Protein AF-A0A0R2L9Q6-F1 (afdb_monomer_lite)

Organism: NCBI:txid348151

Secondary structure (DSSP, 8-state):
--HHHHHHHHHHHHHHHHHHHHHHTT-HHHHHHHHHHHHHHHHHHHHHHH--

Foldseek 3Di:
DDPLLVVLVVLLVCLVVQLVVCVVVVPPVSNVVSVVSNVVSVVSVVVVVVVD

Structure (mmCIF, N/CA/C/O backbone):
data_AF-A0A0R2L9Q6-F1
#
_entry.id   AF-A0A0R2L9Q6-F1
#
loop_
_atom_site.group_PDB
_atom_site.id
_atom_site.type_symbol
_atom_site.label_atom_id
_atom_site.label_alt_id
_atom_site.label_comp_id
_atom_site.label_asym_id
_atom_site.label_entity_id
_atom_site.label_seq_id
_atom_site.pdbx_PDB_ins_code
_atom_site.Cartn_x
_atom_site.Cartn_y
_atom_site.Cartn_z
_atom_site.occupancy
_atom_site.B_iso_or_equiv
_atom_site.auth_seq_id
_atom_site.auth_comp_id
_atom_site.auth_asym_id
_atom_site.auth_atom_id
_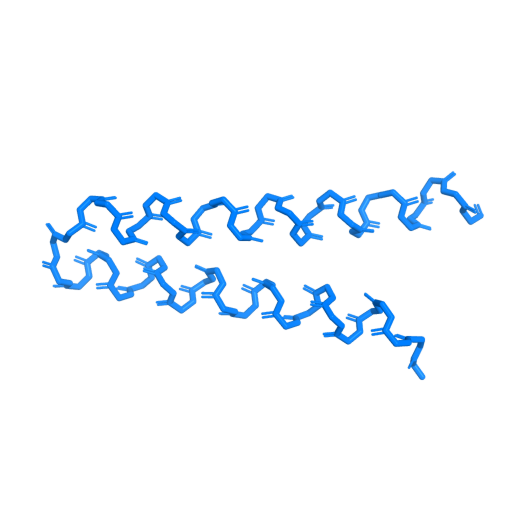atom_site.pdbx_PDB_model_num
ATOM 1 N N . MET A 1 1 ? -0.701 -1.162 19.754 1.00 51.88 1 MET A N 1
ATOM 2 C CA . MET A 1 1 ? -1.156 -0.941 18.363 1.00 51.88 1 MET A CA 1
ATOM 3 C C . MET A 1 1 ? -1.832 -2.212 17.896 1.00 51.88 1 MET A C 1
ATOM 5 O O . MET A 1 1 ? -1.157 -3.234 17.820 1.00 51.88 1 MET A O 1
ATOM 9 N N . ASP A 1 2 ? -3.142 -2.171 17.662 1.00 72.88 2 ASP A N 1
ATOM 10 C CA . ASP A 1 2 ? -3.911 -3.330 17.212 1.00 72.88 2 ASP A CA 1
ATOM 11 C C . ASP A 1 2 ? -3.270 -4.013 16.010 1.00 72.88 2 ASP A C 1
ATOM 13 O O . ASP A 1 2 ? -2.852 -3.348 15.062 1.00 72.88 2 ASP A O 1
ATOM 17 N N . LYS A 1 3 ? -3.232 -5.345 16.042 1.00 74.94 3 LYS A N 1
ATOM 18 C CA . LYS A 1 3 ? -2.638 -6.216 15.019 1.00 74.94 3 LYS A CA 1
ATOM 19 C C . LYS A 1 3 ? -2.996 -5.788 13.590 1.00 74.94 3 LYS A C 1
ATOM 21 O O . LYS A 1 3 ? -2.112 -5.624 12.758 1.00 74.94 3 LYS A O 1
ATOM 26 N N . ALA A 1 4 ? -4.259 -5.439 13.351 1.00 71.88 4 ALA A N 1
ATOM 27 C CA . ALA A 1 4 ? -4.698 -5.013 12.026 1.00 71.88 4 ALA A CA 1
ATOM 28 C C . ALA A 1 4 ? -4.272 -3.582 11.616 1.00 71.88 4 ALA A C 1
ATOM 30 O O . ALA A 1 4 ? -4.311 -3.270 10.431 1.00 71.88 4 ALA A O 1
ATOM 31 N N . LEU A 1 5 ? -3.787 -2.722 12.524 1.00 78.38 5 LEU A N 1
ATOM 32 C CA . LEU A 1 5 ? -3.133 -1.454 12.148 1.00 78.38 5 LEU A CA 1
ATOM 33 C C . LEU A 1 5 ? -1.745 -1.743 11.574 1.00 78.38 5 LEU A C 1
ATOM 35 O O . LEU A 1 5 ? -1.331 -1.134 10.593 1.00 78.38 5 LEU A O 1
ATOM 39 N N . LYS A 1 6 ? -1.047 -2.702 12.190 1.00 82.94 6 LYS A N 1
ATOM 40 C CA . LYS A 1 6 ? 0.275 -3.158 11.767 1.00 82.94 6 LYS A CA 1
ATOM 41 C C . LYS A 1 6 ? 0.198 -3.878 10.417 1.00 82.94 6 LYS A C 1
ATOM 43 O O . LYS A 1 6 ? 1.016 -3.588 9.552 1.00 82.94 6 LYS A O 1
ATOM 48 N N . ASP A 1 7 ? -0.825 -4.708 10.209 1.00 81.31 7 ASP A N 1
ATOM 49 C CA . ASP A 1 7 ? -1.085 -5.344 8.909 1.00 81.31 7 ASP A CA 1
ATOM 50 C C . ASP A 1 7 ? -1.430 -4.302 7.835 1.00 81.31 7 ASP A C 1
ATOM 52 O O . ASP A 1 7 ? -0.871 -4.330 6.743 1.00 81.31 7 ASP A O 1
ATOM 56 N N . THR A 1 8 ? -2.275 -3.318 8.160 1.00 83.56 8 THR A N 1
ATOM 57 C CA . THR A 1 8 ? -2.633 -2.220 7.243 1.00 83.56 8 THR A CA 1
ATOM 58 C C . THR A 1 8 ? -1.409 -1.415 6.802 1.00 83.56 8 THR A C 1
ATOM 60 O O . THR A 1 8 ? -1.224 -1.158 5.613 1.00 83.56 8 THR A O 1
ATOM 63 N N . LEU A 1 9 ? -0.539 -1.056 7.750 1.00 85.81 9 LEU A N 1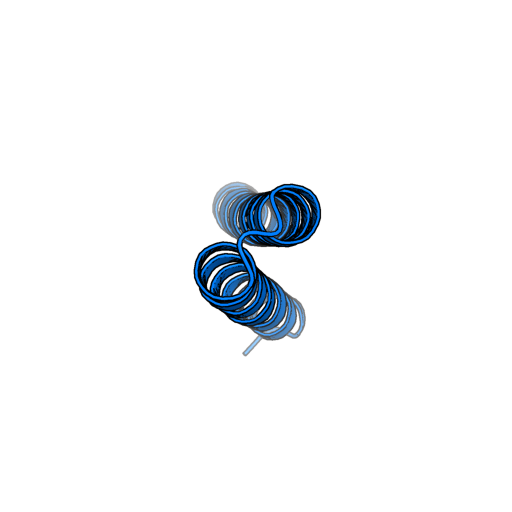
ATOM 64 C CA . LEU A 1 9 ? 0.731 -0.389 7.461 1.00 85.81 9 LEU A CA 1
ATOM 65 C C . LEU A 1 9 ? 1.675 -1.287 6.651 1.00 85.81 9 LEU A C 1
ATOM 67 O O . LEU A 1 9 ? 2.335 -0.797 5.738 1.00 85.81 9 LEU A O 1
ATOM 71 N N . GLY A 1 10 ? 1.702 -2.592 6.930 1.00 86.94 10 GLY A N 1
ATOM 72 C CA . GLY A 1 10 ? 2.464 -3.572 6.155 1.00 86.94 10 GLY A CA 1
ATOM 73 C C . GLY A 1 10 ? 2.035 -3.626 4.686 1.00 86.94 10 GLY A C 1
ATOM 74 O O . GLY A 1 10 ? 2.888 -3.550 3.803 1.00 86.94 10 GLY A O 1
ATOM 75 N N . PHE A 1 11 ? 0.728 -3.670 4.412 1.00 86.12 11 PHE A N 1
ATOM 76 C CA . PHE A 1 11 ? 0.191 -3.649 3.046 1.00 86.12 11 PHE A CA 1
ATOM 77 C C . PHE A 1 11 ? 0.468 -2.328 2.319 1.00 86.12 11 PHE A C 1
ATOM 79 O O . PHE A 1 11 ? 0.816 -2.345 1.139 1.00 86.12 11 PHE A O 1
ATOM 86 N N . LEU A 1 12 ? 0.381 -1.193 3.021 1.00 87.56 12 LEU A N 1
ATOM 87 C CA . LEU A 1 12 ? 0.708 0.125 2.465 1.00 87.56 12 LEU A CA 1
ATOM 88 C C . LEU A 1 12 ? 2.186 0.225 2.061 1.00 87.56 12 LEU A C 1
ATOM 90 O O . LEU A 1 12 ? 2.498 0.662 0.953 1.00 87.56 12 LEU A O 1
ATOM 94 N N . ILE A 1 13 ? 3.096 -0.219 2.930 1.00 90.12 13 ILE A N 1
ATOM 95 C CA . ILE A 1 13 ? 4.542 -0.196 2.667 1.00 90.12 13 ILE A CA 1
ATOM 96 C C . ILE A 1 13 ? 4.898 -1.162 1.529 1.00 90.12 13 ILE A C 1
ATOM 98 O O . ILE A 1 13 ? 5.632 -0.787 0.614 1.00 90.12 13 ILE A O 1
ATOM 102 N N . ALA A 1 14 ? 4.347 -2.379 1.542 1.00 86.81 14 ALA A N 1
ATOM 103 C CA . ALA A 1 14 ? 4.569 -3.363 0.485 1.00 86.81 14 ALA A CA 1
ATOM 104 C C . ALA A 1 14 ? 4.024 -2.888 -0.875 1.00 86.81 14 ALA A C 1
ATOM 106 O O . ALA A 1 14 ? 4.698 -3.038 -1.895 1.00 86.81 14 ALA A O 1
ATOM 107 N N . GLY A 1 15 ? 2.839 -2.268 -0.891 1.00 87.00 15 GLY A N 1
ATOM 108 C CA . GLY A 1 15 ? 2.229 -1.715 -2.100 1.00 87.00 15 GLY A CA 1
ATOM 109 C C . GLY A 1 15 ? 3.035 -0.562 -2.704 1.00 87.00 15 GLY A C 1
ATOM 110 O O . GLY A 1 15 ? 3.285 -0.554 -3.909 1.00 87.00 15 GLY A O 1
ATOM 111 N N . LEU A 1 16 ? 3.519 0.367 -1.871 1.00 87.81 16 LEU A N 1
ATOM 112 C CA . LEU A 1 16 ? 4.416 1.451 -2.296 1.00 87.81 16 LEU A CA 1
ATOM 113 C C . LEU A 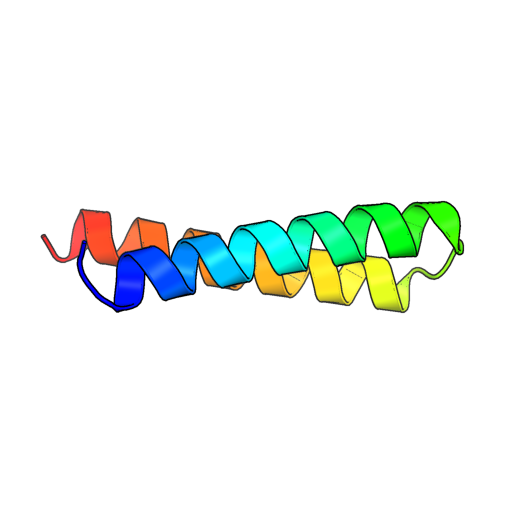1 16 ? 5.747 0.913 -2.835 1.00 87.81 16 LEU A C 1
ATOM 115 O O . LEU A 1 16 ? 6.212 1.367 -3.880 1.00 87.81 16 LEU A O 1
ATOM 119 N N . GLY A 1 17 ? 6.337 -0.079 -2.163 1.00 86.44 17 GLY A N 1
ATOM 120 C CA . GLY A 1 17 ? 7.578 -0.714 -2.609 1.00 86.44 17 GLY A CA 1
ATOM 121 C C . GLY A 1 17 ? 7.440 -1.375 -3.981 1.00 86.44 17 GLY A C 1
ATOM 122 O O . GLY A 1 17 ? 8.274 -1.156 -4.859 1.00 86.44 17 GLY A O 1
ATOM 123 N N . LEU A 1 18 ? 6.357 -2.125 -4.202 1.00 86.12 18 LEU A N 1
ATOM 124 C CA . LEU A 1 18 ? 6.074 -2.774 -5.486 1.00 86.12 18 LEU A CA 1
ATOM 125 C C . LEU A 1 18 ? 5.761 -1.780 -6.605 1.00 86.12 18 LEU A C 1
ATOM 127 O O . LEU A 1 18 ? 6.142 -2.020 -7.749 1.00 86.12 18 LEU A O 1
ATOM 131 N N . LEU A 1 19 ? 5.132 -0.648 -6.289 1.00 85.50 19 LEU A N 1
ATOM 132 C CA . LEU A 1 19 ? 4.915 0.431 -7.253 1.00 85.50 19 LEU A CA 1
ATOM 133 C C . LEU A 1 19 ? 6.224 1.073 -7.702 1.00 85.50 19 LEU A C 1
ATOM 135 O O . LEU A 1 19 ? 6.466 1.191 -8.902 1.00 85.50 19 LEU A O 1
ATOM 139 N N . ILE A 1 20 ? 7.083 1.442 -6.751 1.00 86.00 20 ILE A N 1
ATOM 140 C CA . ILE A 1 20 ? 8.396 2.029 -7.046 1.00 86.00 20 ILE A CA 1
ATOM 141 C C . ILE A 1 20 ? 9.242 1.035 -7.848 1.00 86.00 20 ILE A C 1
ATOM 143 O O . ILE A 1 20 ? 9.829 1.399 -8.869 1.00 86.00 20 ILE A O 1
ATOM 147 N N . PHE A 1 21 ? 9.249 -0.235 -7.437 1.00 87.00 21 PHE A N 1
ATOM 148 C CA . PHE A 1 21 ? 9.959 -1.294 -8.146 1.00 87.00 21 PHE A CA 1
ATOM 149 C C . PHE A 1 21 ? 9.390 -1.539 -9.551 1.00 87.00 21 PHE A C 1
ATOM 151 O O . PHE A 1 21 ? 10.157 -1.665 -10.499 1.00 87.00 21 PHE A O 1
ATOM 158 N N . GLY A 1 22 ? 8.066 -1.551 -9.722 1.00 83.69 22 GLY A N 1
ATOM 159 C CA . GLY A 1 22 ? 7.417 -1.728 -11.024 1.00 83.69 22 GLY A CA 1
ATOM 160 C C . GLY A 1 22 ? 7.726 -0.596 -12.006 1.00 83.69 22 GLY A C 1
ATOM 161 O O . GLY A 1 22 ? 7.993 -0.864 -13.178 1.00 83.69 22 GLY A O 1
ATOM 162 N N . ILE A 1 23 ? 7.766 0.652 -11.526 1.00 84.06 23 ILE A N 1
ATOM 163 C CA . ILE A 1 23 ? 8.173 1.820 -12.325 1.00 84.06 23 ILE A CA 1
ATOM 164 C C . ILE A 1 23 ? 9.648 1.699 -12.727 1.00 84.06 23 ILE A C 1
ATOM 166 O O . ILE A 1 23 ? 9.984 1.880 -13.899 1.00 84.06 23 ILE A O 1
ATOM 170 N N . TRP A 1 24 ? 10.521 1.345 -11.781 1.00 85.12 24 TRP A N 1
ATOM 171 C CA . TRP A 1 24 ? 11.956 1.187 -12.028 1.00 85.12 24 TRP A CA 1
ATOM 172 C C . TRP A 1 24 ? 12.264 0.037 -13.002 1.00 85.12 24 TRP A C 1
ATOM 174 O O . TRP A 1 24 ? 13.035 0.208 -13.944 1.00 85.12 24 TRP A O 1
ATOM 184 N N . ALA A 1 25 ? 11.598 -1.106 -12.837 1.00 85.12 25 ALA A N 1
ATOM 185 C CA . ALA A 1 25 ? 11.749 -2.290 -13.680 1.00 85.12 25 ALA A CA 1
ATOM 186 C C . ALA A 1 25 ? 10.963 -2.213 -15.006 1.00 85.12 25 ALA A C 1
ATOM 188 O O . ALA A 1 25 ? 11.013 -3.157 -15.795 1.00 85.12 25 ALA A O 1
ATOM 189 N N . ARG A 1 26 ? 10.208 -1.126 -15.253 1.00 82.25 26 ARG A N 1
ATOM 190 C CA . ARG A 1 26 ? 9.263 -0.977 -16.383 1.00 82.25 26 ARG A CA 1
ATOM 191 C C . ARG A 1 26 ? 8.278 -2.151 -16.513 1.00 82.25 26 ARG A C 1
ATOM 193 O O . ARG A 1 26 ? 7.803 -2.459 -17.605 1.00 82.25 26 ARG A O 1
ATOM 200 N N . GLN A 1 27 ? 7.957 -2.810 -15.401 1.00 83.50 27 GLN A N 1
ATOM 201 C CA . GLN A 1 27 ? 7.008 -3.917 -15.353 1.00 83.50 27 GLN A CA 1
ATOM 202 C C . GLN A 1 27 ? 5.644 -3.414 -14.884 1.00 83.50 27 GLN A C 1
ATOM 204 O O . GLN A 1 27 ? 5.401 -3.215 -13.692 1.00 83.50 27 GLN A O 1
ATOM 209 N N . LEU A 1 28 ? 4.728 -3.269 -15.844 1.00 76.44 28 LEU A N 1
ATOM 210 C CA . LEU A 1 28 ? 3.341 -2.862 -15.596 1.00 76.44 28 LEU A CA 1
ATOM 211 C C . LEU A 1 28 ? 2.605 -3.822 -14.650 1.00 76.44 28 LEU A C 1
ATOM 213 O O . LEU A 1 28 ? 1.840 -3.371 -13.803 1.00 76.44 2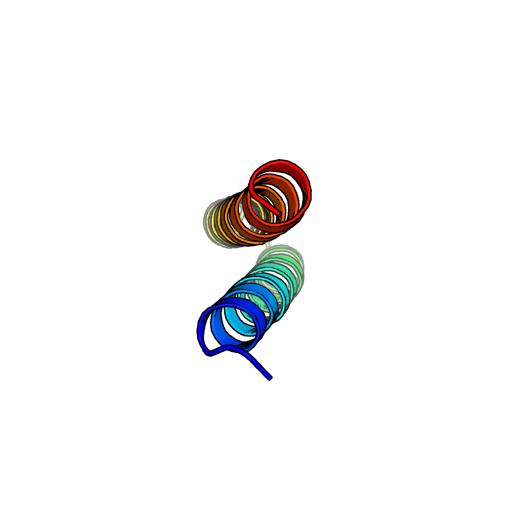8 LEU A O 1
ATOM 217 N N . ALA A 1 29 ? 2.874 -5.129 -14.743 1.00 78.81 29 ALA A N 1
ATOM 218 C CA . ALA A 1 29 ? 2.276 -6.130 -13.860 1.00 78.81 29 ALA A CA 1
ATOM 219 C C . ALA A 1 29 ? 2.641 -5.878 -12.388 1.00 78.81 29 ALA A C 1
ATOM 221 O O . ALA A 1 29 ? 1.776 -5.881 -11.517 1.00 78.81 29 ALA A O 1
ATOM 222 N N . THR A 1 30 ? 3.910 -5.587 -12.111 1.00 80.50 30 THR A N 1
ATOM 223 C CA . THR A 1 30 ? 4.423 -5.386 -10.751 1.00 80.50 30 THR A CA 1
ATOM 224 C C . THR A 1 30 ? 3.900 -4.087 -10.136 1.00 80.50 30 THR A C 1
ATOM 226 O O . THR A 1 30 ? 3.524 -4.064 -8.964 1.00 80.50 30 THR A O 1
ATOM 229 N N . GLY A 1 31 ? 3.764 -3.036 -10.954 1.00 80.00 31 GLY A N 1
ATOM 230 C CA . GLY A 1 31 ? 3.074 -1.806 -10.561 1.00 80.00 31 GLY A CA 1
ATOM 231 C C . GLY A 1 31 ? 1.596 -2.042 -10.229 1.00 80.00 31 GLY A C 1
ATOM 232 O O . GLY A 1 31 ? 1.133 -1.599 -9.180 1.00 80.00 31 GLY A O 1
ATOM 233 N N . ALA A 1 32 ? 0.879 -2.809 -11.059 1.00 84.56 32 ALA A N 1
ATOM 234 C CA . ALA A 1 32 ? -0.524 -3.154 -10.820 1.00 84.56 32 ALA A CA 1
ATOM 235 C C . ALA A 1 32 ? -0.716 -3.953 -9.517 1.00 84.56 32 ALA A C 1
ATOM 237 O O . ALA A 1 32 ? -1.620 -3.647 -8.738 1.00 84.56 32 ALA A O 1
ATOM 238 N N . PHE A 1 33 ? 0.168 -4.915 -9.224 1.00 85.25 33 PHE A N 1
ATOM 239 C CA . PHE A 1 33 ? 0.172 -5.633 -7.942 1.00 85.25 33 PHE A CA 1
ATOM 240 C C . PHE A 1 33 ? 0.385 -4.691 -6.748 1.00 85.25 33 PHE A C 1
ATOM 242 O O . PHE A 1 33 ? -0.309 -4.812 -5.736 1.00 85.25 33 PHE A O 1
ATOM 249 N N . GLY A 1 34 ? 1.291 -3.717 -6.870 1.00 85.44 34 GLY A N 1
ATOM 250 C CA . GLY A 1 34 ? 1.499 -2.696 -5.843 1.00 85.44 34 GLY A CA 1
ATOM 251 C C . GLY A 1 34 ? 0.258 -1.828 -5.602 1.00 85.44 34 GLY A C 1
ATOM 252 O O . GLY A 1 34 ? -0.120 -1.606 -4.450 1.00 85.44 34 GLY A O 1
ATOM 253 N N . THR A 1 35 ? -0.442 -1.411 -6.663 1.00 86.12 35 THR A N 1
ATOM 254 C CA . THR A 1 35 ? -1.710 -0.665 -6.552 1.00 86.12 35 THR A CA 1
ATOM 255 C C . THR A 1 35 ? -2.792 -1.469 -5.831 1.00 86.12 35 THR A C 1
ATOM 257 O O . THR A 1 35 ? -3.485 -0.923 -4.974 1.00 86.12 35 THR A O 1
ATOM 260 N N . VAL A 1 36 ? -2.927 -2.764 -6.129 1.00 89.62 36 VAL A N 1
ATOM 261 C CA . VAL A 1 36 ? -3.912 -3.635 -5.464 1.00 89.62 36 VAL A CA 1
ATOM 262 C C . VAL A 1 36 ? -3.624 -3.746 -3.965 1.00 89.62 36 VAL A C 1
ATOM 264 O O . VAL A 1 36 ? -4.540 -3.614 -3.154 1.00 89.62 36 VAL A O 1
ATOM 267 N N . LEU A 1 37 ? -2.358 -3.909 -3.572 1.00 88.69 37 LEU A N 1
ATOM 268 C CA . LEU A 1 37 ? -1.967 -3.953 -2.158 1.00 88.69 37 LEU A CA 1
ATOM 269 C C . LEU A 1 37 ? -2.236 -2.627 -1.435 1.00 88.69 37 LEU A C 1
ATOM 271 O O . LEU A 1 37 ? -2.702 -2.640 -0.293 1.00 88.69 37 LEU A O 1
ATOM 275 N N . LEU A 1 38 ? -2.020 -1.491 -2.108 1.00 89.56 38 LEU A N 1
ATOM 276 C CA . LEU A 1 38 ? -2.400 -0.184 -1.572 1.00 89.56 38 LEU A CA 1
ATOM 277 C C . LEU A 1 38 ? -3.909 -0.069 -1.363 1.00 89.56 38 LEU A C 1
ATOM 279 O O . LEU A 1 38 ? -4.328 0.401 -0.308 1.00 89.56 38 LEU A O 1
ATOM 283 N N . LEU A 1 39 ? -4.722 -0.516 -2.323 1.00 89.00 39 LEU A N 1
ATOM 284 C CA . LEU A 1 39 ? -6.182 -0.491 -2.209 1.00 89.00 39 LEU A CA 1
ATOM 285 C C . LEU A 1 39 ? -6.680 -1.375 -1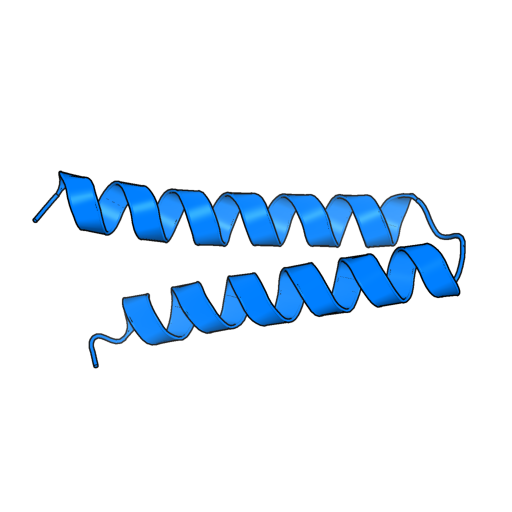.062 1.00 89.00 39 LEU A C 1
ATOM 287 O O . LEU A 1 39 ? -7.562 -0.952 -0.321 1.00 89.00 39 LEU A O 1
ATOM 291 N N . ILE A 1 40 ? -6.087 -2.555 -0.863 1.00 87.62 40 ILE A N 1
ATOM 292 C CA . ILE A 1 40 ? -6.411 -3.443 0.266 1.00 87.62 40 ILE A CA 1
ATOM 293 C C . ILE A 1 40 ? -6.052 -2.775 1.599 1.00 87.62 40 ILE A C 1
ATOM 295 O O . ILE A 1 40 ? -6.858 -2.782 2.531 1.00 87.62 40 ILE A O 1
ATOM 299 N N . GLY A 1 41 ? -4.871 -2.158 1.694 1.00 86.69 41 GLY A N 1
ATOM 300 C CA . GLY A 1 41 ? -4.471 -1.390 2.874 1.00 86.69 41 GLY A CA 1
ATOM 301 C C . GLY A 1 41 ? -5.419 -0.219 3.150 1.00 86.69 41 GLY A C 1
ATOM 302 O O . GLY A 1 41 ? -5.880 -0.044 4.277 1.00 86.69 41 GLY A O 1
ATOM 303 N N . LEU A 1 42 ? -5.778 0.546 2.116 1.00 87.81 42 LEU A N 1
ATOM 304 C CA . LEU A 1 42 ? -6.689 1.686 2.229 1.00 87.81 42 LEU A CA 1
ATOM 305 C C . LEU A 1 42 ? -8.103 1.248 2.628 1.00 87.81 42 LEU A C 1
ATOM 307 O O . LEU A 1 42 ? -8.718 1.880 3.484 1.00 87.81 42 LEU A O 1
ATOM 311 N N . TYR A 1 43 ? -8.593 0.147 2.056 1.00 85.81 43 TYR A N 1
ATOM 312 C CA . TYR A 1 43 ? -9.883 -0.447 2.392 1.00 85.81 43 TYR A CA 1
ATOM 313 C C . TYR A 1 43 ? -9.918 -0.921 3.847 1.00 85.81 43 TYR A C 1
ATOM 315 O O . TYR A 1 43 ? -10.847 -0.589 4.578 1.00 85.81 43 TYR A O 1
ATOM 323 N N . ASN A 1 44 ? -8.879 -1.623 4.306 1.00 85.06 44 ASN A N 1
ATOM 324 C CA . ASN A 1 44 ? -8.778 -2.063 5.698 1.00 85.06 44 ASN A CA 1
ATOM 325 C C . ASN A 1 44 ? -8.708 -0.877 6.672 1.00 85.06 44 ASN A C 1
ATOM 327 O O . ASN A 1 44 ? -9.310 -0.928 7.748 1.00 85.06 44 ASN A O 1
ATOM 331 N N . LEU A 1 45 ? -8.024 0.206 6.290 1.00 84.06 45 LEU A N 1
ATOM 332 C CA . LEU A 1 45 ? -7.968 1.437 7.077 1.00 84.06 45 LEU A CA 1
ATOM 333 C C . LEU A 1 45 ? -9.330 2.137 7.137 1.00 84.06 45 LEU A C 1
ATOM 335 O O . LEU A 1 45 ? -9.767 2.541 8.214 1.00 84.06 45 LEU A O 1
ATOM 339 N N . TRP A 1 46 ? -9.994 2.268 5.989 1.00 84.81 46 TRP A N 1
ATOM 340 C CA . TRP A 1 46 ? -11.316 2.873 5.867 1.00 84.81 46 TRP A CA 1
ATOM 341 C C . TRP A 1 46 ? -12.353 2.103 6.679 1.00 84.81 46 TRP A C 1
ATOM 343 O O . TRP A 1 46 ? -13.059 2.688 7.499 1.00 84.81 46 TRP A O 1
ATOM 353 N N . ASN A 1 47 ? -12.384 0.781 6.514 1.00 84.88 47 ASN A N 1
ATOM 354 C CA . ASN A 1 47 ? -13.313 -0.091 7.211 1.00 84.88 47 ASN A CA 1
ATOM 355 C C . ASN A 1 47 ? -13.106 -0.024 8.730 1.00 84.88 47 ASN A C 1
ATOM 357 O O . ASN A 1 47 ? -14.070 0.097 9.475 1.00 84.88 47 ASN A O 1
ATOM 361 N N . ARG A 1 48 ? -11.855 0.025 9.203 1.00 76.81 48 ARG A N 1
ATOM 362 C CA . ARG A 1 48 ? -11.554 0.261 10.626 1.00 76.81 48 ARG A CA 1
ATOM 363 C C . ARG A 1 48 ? -12.049 1.603 11.145 1.00 76.81 48 ARG A C 1
ATOM 365 O O . ARG A 1 48 ? -12.434 1.691 12.301 1.00 76.81 48 ARG A O 1
ATOM 372 N N . ARG A 1 49 ? -12.007 2.645 10.315 1.00 78.69 49 ARG A N 1
ATOM 373 C CA . ARG A 1 49 ? -12.483 3.981 10.686 1.00 78.69 49 ARG A CA 1
ATOM 374 C C . ARG A 1 49 ? -14.008 4.101 10.689 1.00 78.69 49 ARG A C 1
ATOM 376 O O . ARG A 1 49 ? -14.509 5.024 11.310 1.00 78.69 49 ARG A O 1
ATOM 383 N N . HIS A 1 50 ? -14.712 3.249 9.943 1.00 75.00 50 HIS A N 1
ATOM 384 C CA . HIS A 1 50 ? -16.179 3.233 9.854 1.00 75.00 50 HIS A CA 1
ATOM 385 C C . HIS A 1 50 ? -16.83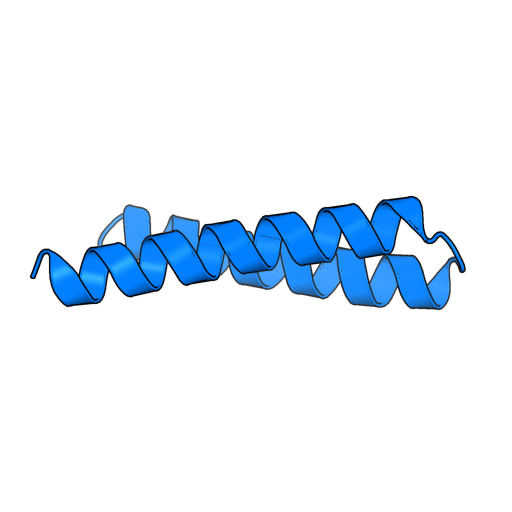8 2.185 10.761 1.00 75.00 50 HIS A C 1
ATOM 387 O O . HIS A 1 50 ? -18.007 2.329 11.090 1.00 75.00 50 HIS A O 1
ATOM 393 N N . GLN A 1 51 ? -16.114 1.136 11.155 1.00 69.50 51 GLN A N 1
ATOM 394 C CA . GLN A 1 51 ? -16.569 0.128 12.122 1.00 69.50 51 GLN A CA 1
ATOM 395 C C . GLN A 1 51 ? -16.179 0.467 13.576 1.00 69.50 51 GLN A C 1
ATOM 397 O O . GLN A 1 51 ? -16.343 -0.380 14.452 1.00 69.50 51 GLN A O 1
ATOM 402 N N . GLY A 1 52 ? -15.616 1.657 13.814 1.00 54.03 52 GLY A N 1
ATOM 403 C CA . GLY A 1 52 ? -15.201 2.158 15.128 1.00 54.03 52 GLY A CA 1
ATOM 404 C C . GLY A 1 52 ? -16.171 3.177 15.697 1.00 54.03 52 GLY A C 1
ATOM 405 O O . GLY A 1 52 ? -16.729 3.954 14.892 1.00 54.03 52 GLY A O 1
#

pLDDT: mean 82.41, std 7.55, range [51.88, 90.12]

Sequence (52 aa):
MDKALKDTLGFLIAGLGLLIFGIWARQLATGAFGTVLLLIGLYNLWNRRHQG

Radius of gyration: 12.22 Å; chains: 1; bounding box: 28×10×35 Å